Protein AF-A0AAN0ISL1-F1 (afdb_monomer)

Mean predicted aligned error: 10.25 Å

Foldseek 3Di:
DVVVVVVVVVVVVVCCVVVPPPDPQLVVQLVVLVVVLVVCVVVCVVDPPRPDDNVNSVVVSVVSSCVVDDVVCVVVVVVPDPVVVVVVVVVLVVVLVVCVVVCVLVVLVVVQVVVLVVDDPVCSVVSSVVSCVVSLVVVCVVHPPPSSVVSD

Sequence (152 aa):
IRSSIDLWKKNLEDLESRYKITDRFLLFKSTVVLIVVILMFFFSHFIPGVELNLGWIAIFGALMLLILADIQELEAILNKVEWGTLLFFAGLFVLMEGLAELGLMEFIGRITVDIIKQVDEDKQLLVAIVLVLWVSAIASSFIDNIPFTQAM

Solvent-accessible surface area (backbone atoms only — not comparable to full-atom values): 8782 Å² total; per-residue (Å²): 114,69,71,58,54,55,49,51,51,53,50,47,51,53,46,52,70,73,64,53,82,85,51,73,65,59,53,51,52,50,50,52,44,50,52,51,40,53,49,48,61,57,46,39,76,72,43,92,89,49,89,68,53,69,67,58,51,51,51,50,38,53,52,52,45,46,71,77,41,67,69,85,48,48,65,65,52,59,70,68,50,61,60,67,60,54,52,47,53,53,50,49,52,54,51,49,52,52,42,52,77,70,39,53,62,60,49,55,49,50,55,53,52,57,58,33,70,74,44,61,81,93,49,26,65,62,49,42,55,52,46,53,52,52,55,47,55,56,48,50,74,81,35,61,66,71,65,55,60,70,77,101

Secondary structure (DSSP, 8-state):
-HHHHHHHHHHHHHHHHHS--S-HHHHHHHHHHHHHHHHHHHHHHHSTT----HHHHHHHHHHHHHHHS-GGGHHHHHTTS-HHHHHHHHHHHHHHHHHHHTTHHHHHHHHHHHHHHTS-HHHHHHHHHHHHHHHH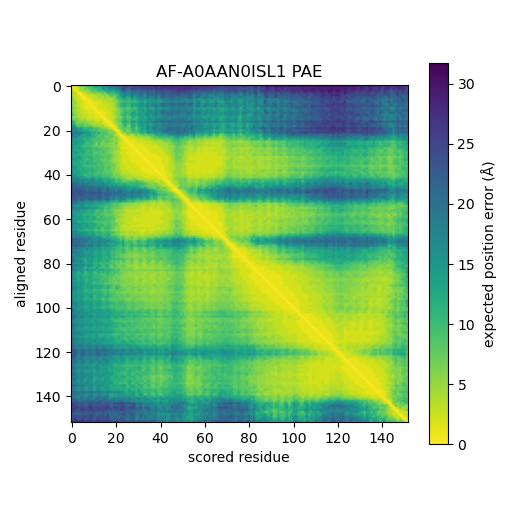HHHHHHS-HHHHHH--

Radius of gyration: 24.86 Å; Cα contacts (8 Å, |Δi|>4): 48; chains: 1; bounding box: 49×55×60 Å

Organism: Amphimedon queenslandica (NCBI:txid400682)

InterPro domains:
  IPR004680 Citrate transporter-like domain [PF03600] (18-152)
  IPR051475 Diverse Ion Transporter [PTHR43568] (6-152)

Structure (mmCIF, N/CA/C/O backbone):
data_AF-A0AAN0ISL1-F1
#
_entry.id   AF-A0AAN0ISL1-F1
#
loop_
_atom_site.group_PDB
_atom_site.id
_atom_site.type_symbol
_atom_site.label_atom_id
_atom_site.label_alt_id
_atom_site.label_comp_id
_atom_site.label_asym_id
_atom_site.label_entity_id
_atom_site.label_seq_id
_atom_site.pdbx_PDB_ins_code
_atom_site.Cartn_x
_atom_site.Cartn_y
_atom_site.Cartn_z
_atom_site.occupancy
_atom_site.B_iso_or_equiv
_atom_site.auth_seq_id
_atom_site.auth_comp_id
_atom_site.auth_asym_id
_atom_site.auth_atom_id
_atom_site.pdbx_PDB_model_num
ATOM 1 N N . ILE A 1 1 ? 8.578 37.519 -19.318 1.00 58.50 1 ILE A N 1
ATOM 2 C CA . ILE A 1 1 ? 7.941 36.799 -20.453 1.00 58.50 1 ILE A CA 1
ATOM 3 C C . ILE A 1 1 ? 8.981 36.211 -21.419 1.00 58.50 1 ILE A C 1
ATOM 5 O O . ILE A 1 1 ? 8.917 35.019 -21.670 1.00 58.50 1 ILE A O 1
ATOM 9 N N . ARG A 1 2 ? 9.978 36.968 -21.918 1.00 60.34 2 ARG A N 1
ATOM 10 C CA . ARG A 1 2 ? 11.056 36.395 -22.763 1.00 60.34 2 ARG A CA 1
ATOM 11 C C . ARG A 1 2 ? 11.964 35.395 -22.020 1.00 60.34 2 ARG A C 1
ATOM 13 O O . ARG A 1 2 ? 12.141 34.287 -22.500 1.00 60.34 2 ARG A O 1
ATOM 20 N N . SER A 1 3 ? 12.416 35.719 -20.801 1.00 71.62 3 SER A N 1
ATOM 21 C CA . SER A 1 3 ? 13.343 34.841 -20.058 1.00 71.62 3 SER A CA 1
ATOM 22 C C . SER A 1 3 ? 12.737 33.499 -19.625 1.00 71.62 3 SER A C 1
ATOM 24 O O . SER A 1 3 ? 13.461 32.523 -19.484 1.00 71.62 3 SER A O 1
ATOM 26 N N . SER A 1 4 ? 11.416 33.424 -19.435 1.00 71.19 4 SER A N 1
ATOM 27 C CA . SER A 1 4 ? 10.737 32.163 -19.125 1.00 71.19 4 SER A CA 1
ATOM 28 C C . SER A 1 4 ? 10.699 31.242 -20.341 1.00 71.19 4 SER A C 1
ATOM 30 O O . SER A 1 4 ? 10.893 30.046 -20.189 1.00 71.19 4 SER A O 1
ATOM 32 N N . ILE A 1 5 ? 10.499 31.784 -21.549 1.00 78.44 5 ILE A N 1
ATOM 33 C CA . ILE A 1 5 ? 10.463 30.997 -22.794 1.00 78.44 5 ILE A CA 1
ATOM 34 C C . ILE A 1 5 ? 11.843 30.402 -23.099 1.00 78.44 5 ILE A C 1
ATOM 36 O O . ILE A 1 5 ? 11.935 29.241 -23.492 1.00 78.44 5 ILE A O 1
ATOM 40 N N . ASP A 1 6 ? 12.911 31.165 -22.869 1.00 82.50 6 ASP A N 1
ATOM 41 C CA . ASP A 1 6 ? 14.282 30.684 -23.071 1.00 82.50 6 ASP A CA 1
ATOM 42 C C . ASP A 1 6 ? 14.670 29.614 -22.035 1.00 82.50 6 ASP A C 1
ATOM 44 O O . ASP A 1 6 ? 15.338 28.636 -22.370 1.00 82.50 6 ASP A O 1
ATOM 48 N N . LEU A 1 7 ? 14.176 29.739 -20.796 1.00 84.38 7 LEU A N 1
ATOM 49 C CA . LEU A 1 7 ? 14.333 28.716 -19.757 1.00 84.38 7 LEU A CA 1
ATOM 50 C C . LEU A 1 7 ? 13.591 27.419 -20.117 1.00 84.38 7 LEU A C 1
ATOM 52 O O . LEU A 1 7 ? 14.150 26.336 -19.972 1.00 84.38 7 LEU A O 1
ATOM 56 N N . TRP A 1 8 ? 12.361 27.522 -20.633 1.00 83.81 8 TRP A N 1
ATOM 57 C CA . TRP A 1 8 ? 11.585 26.366 -21.097 1.00 83.81 8 TRP A CA 1
ATOM 58 C C . TRP A 1 8 ? 12.291 25.612 -22.220 1.00 83.81 8 TRP A C 1
ATOM 60 O O . TRP A 1 8 ? 12.363 24.389 -22.163 1.00 83.81 8 TRP A O 1
ATOM 70 N N . LYS A 1 9 ? 12.847 26.323 -23.208 1.00 85.62 9 LYS A N 1
ATOM 71 C CA . LYS A 1 9 ? 13.597 25.705 -24.313 1.00 85.62 9 LYS A CA 1
ATOM 72 C C . LYS A 1 9 ? 14.853 24.996 -23.828 1.00 85.62 9 LYS A C 1
ATOM 74 O O . LYS A 1 9 ? 15.077 23.853 -24.200 1.00 85.62 9 LYS A O 1
ATOM 79 N N . LYS A 1 10 ? 15.619 25.642 -22.946 1.00 86.81 10 LYS A N 1
ATOM 80 C CA . LYS A 1 10 ? 16.828 25.050 -22.368 1.00 86.81 10 LYS A CA 1
ATOM 81 C C . LYS A 1 10 ? 16.512 23.806 -21.532 1.00 86.81 10 LYS A C 1
ATOM 83 O O . LYS A 1 10 ? 17.232 22.820 -21.613 1.00 86.81 10 LYS A O 1
ATOM 88 N N . ASN A 1 11 ? 15.422 23.834 -20.765 1.00 85.75 11 ASN A N 1
ATOM 89 C CA . ASN A 1 11 ? 14.962 22.671 -20.007 1.00 85.75 11 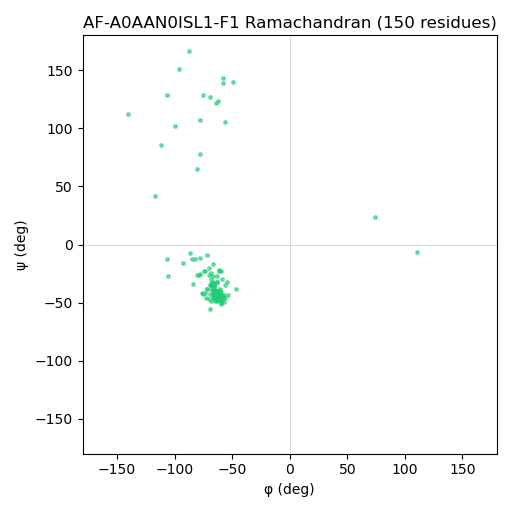ASN A CA 1
ATOM 90 C C . ASN A 1 11 ? 14.470 21.549 -20.932 1.00 85.75 11 ASN A C 1
ATOM 92 O O . ASN A 1 11 ? 14.744 20.388 -20.660 1.00 85.75 11 ASN A O 1
ATOM 96 N N . LEU A 1 12 ? 13.771 21.880 -22.022 1.00 84.25 12 LEU A N 1
ATOM 97 C CA . LEU A 1 12 ? 13.349 20.913 -23.039 1.00 84.25 12 LEU A CA 1
ATOM 98 C C . LEU A 1 12 ? 14.547 20.239 -23.710 1.00 84.25 12 LEU A C 1
ATOM 100 O O . LEU A 1 12 ? 14.565 19.019 -23.789 1.00 84.25 12 LEU A O 1
ATOM 104 N N . GLU A 1 13 ? 15.558 21.006 -24.119 1.00 85.00 13 GLU A N 1
ATOM 105 C CA . GLU A 1 13 ? 16.797 20.461 -24.689 1.00 85.00 13 GLU A CA 1
ATOM 106 C C . GLU A 1 13 ? 17.557 19.584 -23.680 1.00 85.00 13 GLU A C 1
ATOM 108 O O . GLU A 1 13 ? 18.026 18.502 -24.035 1.00 85.00 13 GLU A O 1
ATOM 113 N N . ASP A 1 14 ? 17.641 19.998 -22.408 1.00 84.25 14 ASP A N 1
ATOM 114 C CA . ASP A 1 14 ? 18.301 19.199 -21.367 1.00 84.25 14 ASP A CA 1
ATOM 115 C C . ASP A 1 14 ? 17.537 17.888 -21.107 1.00 84.25 14 ASP A C 1
ATOM 117 O O . ASP A 1 14 ? 18.147 16.821 -21.025 1.00 84.25 14 ASP A O 1
ATOM 121 N N . LEU A 1 15 ? 16.200 17.928 -21.074 1.00 79.06 15 LEU A N 1
ATOM 122 C CA . LEU A 1 15 ? 15.355 16.738 -20.942 1.00 79.06 15 LEU A CA 1
ATOM 123 C C . LEU A 1 15 ? 15.435 15.822 -22.169 1.00 79.06 15 LEU A C 1
ATOM 125 O O . LEU A 1 15 ? 15.554 14.613 -22.003 1.00 79.06 15 LEU A O 1
ATOM 129 N N . GLU A 1 16 ? 15.406 16.364 -23.385 1.00 76.69 16 GLU A N 1
ATOM 130 C CA . GLU A 1 16 ? 15.493 15.584 -24.625 1.00 76.69 16 GLU A CA 1
ATOM 131 C C . GLU A 1 16 ? 16.871 14.919 -24.778 1.00 76.69 16 GLU A C 1
ATOM 133 O O . GLU A 1 16 ? 16.973 13.794 -25.275 1.00 76.69 16 GLU A O 1
ATOM 138 N N . SER A 1 17 ? 17.929 15.566 -24.277 1.00 75.81 17 SER A N 1
ATOM 139 C CA . SER A 1 17 ? 19.275 14.986 -24.231 1.00 75.81 17 SER A CA 1
ATOM 140 C C . SER A 1 17 ? 19.411 13.863 -23.192 1.00 75.81 17 SER A C 1
ATOM 142 O O . SER A 1 17 ? 20.069 12.858 -23.465 1.00 75.81 17 SER A O 1
ATOM 144 N N . ARG A 1 18 ? 18.768 14.001 -22.021 1.00 71.81 18 ARG A N 1
ATOM 145 C CA . ARG A 1 18 ? 18.847 13.031 -20.912 1.00 71.81 18 ARG A CA 1
ATOM 146 C C . ARG A 1 18 ? 17.877 11.859 -21.054 1.00 71.81 18 ARG A C 1
ATOM 148 O O . ARG A 1 18 ? 18.215 10.752 -20.647 1.00 71.81 18 ARG A O 1
ATOM 155 N N . TYR A 1 19 ? 16.696 12.088 -21.624 1.00 67.06 19 TYR A N 1
ATOM 156 C CA . TYR A 1 19 ? 15.598 11.118 -21.736 1.00 67.06 19 TYR A CA 1
ATOM 157 C C . TYR A 1 19 ? 15.271 10.801 -23.194 1.00 67.06 19 TYR A C 1
ATOM 159 O O . TYR A 1 19 ? 14.110 10.704 -23.598 1.00 67.06 19 TYR A O 1
ATOM 167 N N . LYS A 1 20 ? 16.311 10.648 -24.013 1.00 68.69 20 LYS A N 1
ATOM 168 C CA . LYS A 1 20 ? 16.140 10.270 -25.409 1.00 68.69 20 LYS A CA 1
ATOM 169 C C . LYS A 1 20 ? 15.498 8.886 -25.476 1.00 68.69 20 LYS A C 1
ATOM 171 O O . LYS A 1 20 ? 16.040 7.927 -24.928 1.00 68.69 20 LYS A O 1
ATOM 176 N N . ILE A 1 21 ? 14.359 8.783 -26.163 1.00 66.75 21 ILE A N 1
ATOM 177 C CA . ILE A 1 21 ? 13.697 7.502 -26.422 1.00 66.75 21 ILE A CA 1
ATOM 178 C C . ILE A 1 21 ? 14.702 6.590 -27.126 1.00 66.75 21 ILE A C 1
ATOM 180 O O . ILE A 1 21 ? 15.026 6.798 -28.295 1.00 66.75 21 ILE A O 1
ATOM 184 N N . THR A 1 22 ? 15.224 5.621 -26.379 1.00 68.69 22 THR A N 1
ATOM 185 C CA . THR A 1 22 ? 16.300 4.742 -26.839 1.00 68.69 22 THR A CA 1
ATOM 186 C C . THR A 1 22 ? 15.762 3.743 -27.858 1.00 68.69 22 THR A C 1
ATOM 188 O O . THR A 1 22 ? 16.368 3.556 -28.908 1.00 68.69 22 THR A O 1
ATOM 191 N N . ASP A 1 23 ? 14.569 3.193 -27.598 1.00 74.12 23 ASP A N 1
ATOM 192 C CA . ASP A 1 23 ? 13.899 2.237 -28.476 1.00 74.12 23 ASP A CA 1
ATOM 193 C C . ASP A 1 23 ? 12.377 2.490 -28.539 1.00 74.12 23 ASP A C 1
ATOM 195 O O . ASP A 1 23 ? 11.632 2.299 -27.572 1.00 74.12 23 ASP A O 1
ATOM 199 N N . ARG A 1 24 ? 11.895 2.924 -29.713 1.00 79.00 24 ARG A N 1
ATOM 200 C CA . ARG A 1 24 ? 10.459 3.148 -29.971 1.00 79.00 24 ARG A CA 1
ATOM 201 C C . ARG A 1 24 ? 9.656 1.850 -30.046 1.00 79.00 24 ARG A C 1
ATOM 203 O O . ARG A 1 24 ? 8.456 1.869 -29.778 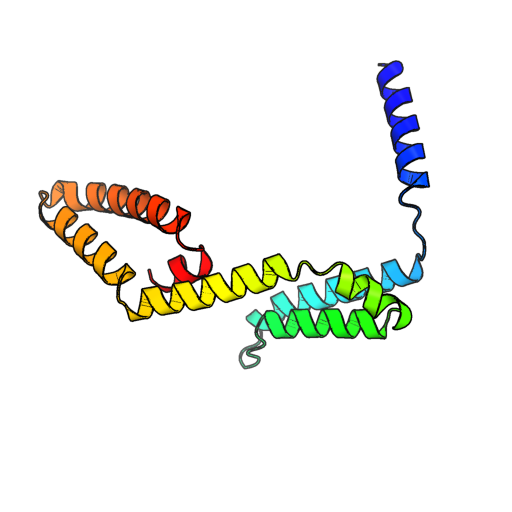1.00 79.00 24 ARG A O 1
ATOM 210 N N . PHE A 1 25 ? 10.290 0.740 -30.403 1.00 83.06 25 PHE A N 1
ATOM 211 C CA . PHE A 1 25 ? 9.648 -0.565 -30.481 1.00 83.06 25 PHE A CA 1
ATOM 212 C C . PHE A 1 25 ? 9.437 -1.157 -29.086 1.00 83.06 25 PHE A C 1
ATOM 214 O O . PHE A 1 25 ? 8.347 -1.654 -28.790 1.00 83.06 25 PHE A O 1
ATOM 221 N N . LEU A 1 26 ? 10.431 -1.023 -28.201 1.00 80.62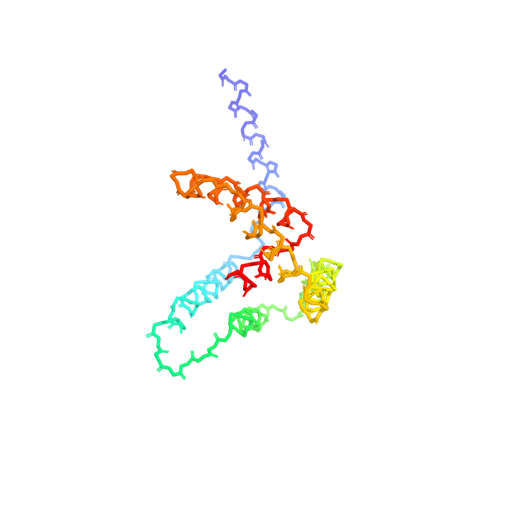 26 LEU A N 1
ATOM 222 C CA . LEU A 1 26 ? 10.304 -1.433 -26.801 1.00 80.62 26 LEU A CA 1
ATOM 223 C C . LEU A 1 26 ? 9.217 -0.634 -26.070 1.00 80.62 26 LEU A C 1
ATOM 225 O O . LEU A 1 26 ? 8.401 -1.228 -25.369 1.00 80.62 26 LEU A O 1
ATOM 229 N N . LEU A 1 27 ? 9.140 0.685 -26.295 1.00 85.50 27 LEU A N 1
ATOM 230 C CA . LEU A 1 27 ? 8.062 1.517 -25.741 1.00 85.50 27 LEU A CA 1
ATOM 231 C C . LEU A 1 27 ? 6.669 1.071 -26.194 1.00 85.50 27 LEU A C 1
ATOM 233 O O . LEU A 1 27 ? 5.730 1.067 -25.399 1.00 85.50 27 LEU A O 1
ATOM 237 N N . PHE A 1 28 ? 6.510 0.704 -27.466 1.00 90.00 28 PHE A N 1
ATOM 238 C CA . PHE A 1 28 ? 5.221 0.224 -27.958 1.00 90.00 28 PHE A CA 1
ATOM 239 C C . PHE A 1 28 ? 4.846 -1.111 -27.305 1.00 90.00 28 PHE A C 1
ATOM 241 O O . PHE A 1 28 ? 3.734 -1.256 -26.800 1.00 90.00 28 PHE A O 1
ATOM 248 N N . LYS A 1 29 ? 5.790 -2.058 -27.237 1.00 87.38 29 LYS A N 1
ATOM 249 C CA . LYS A 1 29 ? 5.605 -3.347 -26.553 1.00 87.38 29 LYS A CA 1
ATOM 250 C C . LYS A 1 29 ? 5.219 -3.166 -25.083 1.00 87.38 29 LYS A C 1
ATOM 252 O O . LYS A 1 29 ? 4.239 -3.763 -24.646 1.00 87.38 29 LYS A O 1
ATOM 257 N N . SER A 1 30 ? 5.943 -2.331 -24.337 1.00 89.06 30 SER A N 1
ATOM 258 C CA . SER A 1 30 ? 5.669 -2.094 -22.914 1.00 89.06 30 SER A CA 1
ATOM 259 C C . SER A 1 30 ? 4.311 -1.431 -22.694 1.00 89.06 30 SER A C 1
ATOM 261 O O . SER A 1 30 ? 3.574 -1.833 -21.798 1.00 89.06 30 SER A O 1
ATOM 263 N N . THR A 1 31 ? 3.934 -0.486 -23.559 1.00 91.31 31 THR A N 1
ATOM 264 C CA . THR A 1 31 ? 2.614 0.160 -23.525 1.00 91.31 31 THR A CA 1
ATOM 265 C C . THR A 1 31 ? 1.495 -0.848 -23.784 1.00 91.31 31 THR A C 1
ATOM 267 O O . THR A 1 31 ? 0.494 -0.851 -23.069 1.00 91.31 31 THR A O 1
ATOM 270 N N . VAL A 1 32 ? 1.661 -1.739 -24.767 1.00 93.38 32 VAL A N 1
ATOM 271 C CA . VAL A 1 32 ? 0.683 -2.800 -25.051 1.00 93.38 32 VAL A CA 1
ATOM 272 C C . VAL A 1 32 ? 0.548 -3.746 -23.858 1.00 93.38 32 VAL A C 1
ATOM 274 O O . VAL A 1 32 ? -0.574 -4.016 -23.435 1.00 93.38 32 VAL A O 1
ATOM 277 N N . VAL A 1 33 ? 1.662 -4.206 -23.276 1.00 92.94 33 VAL A N 1
ATOM 278 C CA . VAL A 1 33 ? 1.631 -5.077 -22.088 1.00 92.94 33 VAL A CA 1
ATOM 279 C C . VAL A 1 33 ? 0.947 -4.376 -20.914 1.00 92.94 33 VAL A C 1
ATOM 281 O O . VAL A 1 33 ? 0.094 -4.977 -20.267 1.00 92.94 33 VAL A O 1
ATOM 284 N N . LEU A 1 34 ? 1.246 -3.097 -20.674 1.00 93.44 34 LEU A N 1
ATOM 285 C CA . LEU A 1 34 ? 0.608 -2.313 -19.618 1.00 93.44 34 LEU A CA 1
ATOM 286 C C . LEU A 1 34 ? -0.914 -2.234 -19.808 1.00 93.44 34 LEU A C 1
ATOM 288 O O . LEU A 1 34 ? -1.660 -2.473 -18.861 1.00 93.44 34 LEU A O 1
ATOM 292 N N . ILE A 1 35 ? -1.382 -1.956 -21.028 1.00 94.19 35 ILE A N 1
ATOM 293 C CA . ILE A 1 35 ? -2.819 -1.929 -21.338 1.00 94.19 35 ILE A CA 1
ATOM 294 C C . ILE A 1 35 ? -3.448 -3.305 -21.092 1.00 94.19 35 ILE A C 1
ATOM 296 O O . ILE A 1 35 ? -4.512 -3.381 -20.483 1.00 94.19 35 ILE A O 1
ATOM 300 N N . VAL A 1 36 ? -2.793 -4.392 -21.510 1.00 92.44 36 VAL A N 1
ATOM 301 C CA . VAL A 1 36 ? -3.282 -5.763 -21.282 1.00 92.44 36 VAL A CA 1
ATOM 302 C C . VAL A 1 36 ? -3.398 -6.075 -19.789 1.00 92.44 36 VAL A C 1
ATOM 304 O O . VAL A 1 36 ? -4.423 -6.602 -19.366 1.00 92.44 36 VAL A O 1
ATOM 307 N N . VAL A 1 37 ? -2.392 -5.721 -18.985 1.00 92.31 37 VAL A N 1
ATOM 308 C CA . VAL A 1 37 ? -2.397 -5.921 -17.525 1.00 92.31 37 VAL A CA 1
ATOM 309 C C . VAL A 1 37 ? -3.525 -5.130 -16.864 1.00 92.31 37 VAL A C 1
ATOM 311 O O . VAL A 1 37 ? -4.256 -5.683 -16.044 1.00 92.31 37 VAL A O 1
ATOM 314 N N . ILE A 1 38 ? -3.713 -3.865 -17.252 1.00 91.19 38 ILE A N 1
ATOM 315 C CA . ILE A 1 38 ? -4.802 -3.024 -16.737 1.00 91.19 38 ILE A CA 1
ATOM 316 C C . ILE A 1 38 ? -6.158 -3.634 -17.098 1.00 91.19 38 ILE A C 1
ATOM 318 O O . ILE A 1 38 ? -7.018 -3.777 -16.234 1.00 91.19 38 ILE A O 1
ATOM 322 N N . LEU A 1 39 ? -6.355 -4.039 -18.353 1.00 90.44 39 LEU A N 1
ATOM 323 C CA . LEU A 1 39 ? -7.597 -4.686 -18.771 1.00 90.44 39 LEU A CA 1
ATOM 324 C C . LEU A 1 39 ? -7.833 -5.988 -18.000 1.00 90.44 39 LEU A C 1
ATOM 326 O O . LEU A 1 39 ? -8.941 -6.206 -17.520 1.00 90.44 39 LEU A O 1
ATOM 330 N N . MET A 1 40 ? -6.805 -6.821 -17.825 1.00 87.75 40 MET A N 1
ATOM 331 C CA . MET A 1 40 ? -6.895 -8.065 -17.056 1.00 87.75 40 MET A CA 1
ATOM 332 C C . MET A 1 40 ? -7.288 -7.807 -15.597 1.00 87.75 40 MET A C 1
ATOM 334 O O . MET A 1 40 ? -8.104 -8.550 -15.061 1.00 87.75 40 MET A O 1
ATOM 338 N N . PHE A 1 41 ? -6.773 -6.737 -14.986 1.00 86.06 41 PHE A N 1
ATOM 339 C CA . PHE A 1 41 ? -7.165 -6.306 -13.644 1.00 86.06 41 PHE A CA 1
ATOM 340 C C . PHE A 1 41 ? -8.648 -5.918 -13.555 1.00 86.06 41 PHE A C 1
ATOM 342 O O . PHE A 1 41 ? -9.319 -6.275 -12.592 1.00 86.06 41 PHE A O 1
ATOM 349 N N . PHE A 1 42 ? -9.190 -5.218 -14.555 1.00 85.06 42 PHE A N 1
ATOM 350 C CA . PHE A 1 42 ? -10.622 -4.908 -14.571 1.00 85.06 42 PHE A CA 1
ATOM 351 C C . PHE A 1 42 ? -11.463 -6.161 -14.830 1.00 85.06 42 PHE A C 1
ATOM 353 O O . PHE A 1 42 ? -12.431 -6.408 -14.116 1.00 85.06 42 PHE A O 1
ATOM 360 N N . PHE A 1 43 ? -11.095 -6.974 -15.822 1.00 83.62 43 PHE A N 1
ATOM 361 C CA . PHE A 1 43 ? -11.861 -8.160 -16.206 1.00 83.62 43 PHE A CA 1
ATOM 362 C C . PHE A 1 43 ? -11.844 -9.270 -15.154 1.00 83.62 43 PHE A C 1
ATOM 364 O O . PHE A 1 43 ? -12.840 -9.986 -15.052 1.00 83.62 43 PHE A O 1
ATOM 371 N N . SER A 1 44 ? -10.781 -9.405 -14.352 1.00 76.44 44 SER A N 1
ATOM 372 C CA . SER A 1 44 ? -10.733 -10.406 -13.276 1.00 76.44 44 SER A CA 1
ATOM 373 C C . SER A 1 44 ? -11.859 -10.217 -12.258 1.00 76.44 44 SER A C 1
ATOM 375 O O . SER A 1 44 ? -12.358 -11.196 -11.718 1.00 76.44 44 SER A O 1
ATOM 377 N N . HIS A 1 45 ? -12.328 -8.983 -12.055 1.00 70.31 45 HIS A N 1
ATOM 378 C CA . HIS A 1 45 ? -13.464 -8.700 -11.180 1.00 70.31 45 HIS A CA 1
ATOM 379 C C . HIS A 1 45 ? -14.828 -9.029 -11.818 1.00 70.31 45 HIS A C 1
ATOM 381 O O . HIS A 1 45 ? -15.795 -9.294 -11.109 1.00 70.31 45 HIS A O 1
ATOM 387 N N . PHE A 1 46 ? -14.929 -9.022 -13.153 1.00 70.44 46 PHE A N 1
ATOM 388 C CA . PHE A 1 46 ? -16.197 -9.218 -13.870 1.00 70.44 46 PHE A CA 1
ATOM 389 C C . PHE A 1 46 ? -16.487 -10.673 -14.257 1.00 70.44 46 PHE A C 1
ATOM 391 O O . PHE A 1 46 ? -17.624 -10.976 -14.619 1.00 70.44 46 PHE A O 1
ATOM 398 N N . ILE A 1 47 ? -15.494 -11.568 -14.223 1.00 69.50 47 ILE A N 1
ATOM 399 C CA . ILE A 1 47 ? -15.654 -12.965 -14.649 1.00 69.50 47 ILE A CA 1
ATOM 400 C C . ILE A 1 47 ? -15.853 -13.864 -13.415 1.00 69.50 47 ILE A C 1
ATOM 402 O O . ILE A 1 47 ? -14.875 -14.207 -12.748 1.00 69.50 47 ILE A O 1
ATOM 406 N N . PRO A 1 48 ? -17.089 -14.298 -13.103 1.00 58.41 48 PRO A N 1
ATOM 407 C CA . PRO A 1 48 ? -17.318 -15.242 -12.014 1.00 58.41 48 PRO A CA 1
ATOM 408 C C . PRO A 1 48 ? -16.638 -16.587 -12.321 1.00 58.41 48 PRO A C 1
ATOM 410 O O . PRO A 1 48 ? -16.920 -17.214 -13.341 1.00 58.41 48 PRO A O 1
ATOM 413 N N . GLY A 1 49 ? -15.732 -17.021 -11.436 1.00 64.31 49 GLY A N 1
ATOM 414 C CA . GLY A 1 49 ? -14.998 -18.292 -11.531 1.00 64.31 49 GLY A CA 1
ATOM 415 C C . GLY A 1 49 ? -13.497 -18.174 -11.824 1.00 64.31 49 GLY A C 1
ATOM 416 O O . GLY A 1 49 ? -12.798 -19.184 -11.768 1.00 64.31 49 GLY A O 1
ATOM 417 N N . VAL A 1 50 ? -12.981 -16.971 -12.099 1.00 61.41 50 VAL A N 1
ATOM 418 C CA . VAL A 1 50 ? -11.541 -16.722 -12.282 1.00 61.41 50 VAL A CA 1
ATOM 419 C C . VAL A 1 50 ? -11.026 -15.870 -11.121 1.00 61.41 50 VAL A C 1
ATOM 421 O O . VAL A 1 50 ? -10.950 -14.650 -11.210 1.00 61.41 50 VAL A O 1
ATOM 424 N N . GLU A 1 51 ? -10.649 -16.514 -10.017 1.00 63.97 51 GLU A N 1
ATOM 425 C CA . GLU A 1 51 ? -10.017 -15.845 -8.869 1.00 63.97 51 GLU A CA 1
ATOM 426 C C . GLU A 1 51 ? -8.520 -15.617 -9.130 1.00 63.97 51 GLU A C 1
ATOM 428 O O . GLU A 1 51 ? -7.639 -16.197 -8.494 1.00 63.97 51 GLU A O 1
ATOM 433 N N . LEU A 1 52 ? -8.203 -14.781 -10.118 1.00 66.25 52 LEU A N 1
ATOM 434 C CA . LEU A 1 52 ? -6.829 -14.329 -10.307 1.00 66.25 52 LEU A CA 1
ATOM 435 C C . LEU A 1 52 ? -6.521 -13.236 -9.284 1.00 66.25 52 LEU A C 1
ATOM 437 O O . LEU A 1 52 ? -6.983 -12.103 -9.407 1.00 66.25 52 LEU A O 1
ATOM 441 N N . ASN A 1 53 ? -5.705 -13.576 -8.283 1.00 79.19 53 ASN A N 1
ATOM 442 C CA . ASN A 1 53 ? -5.145 -12.586 -7.368 1.00 79.19 53 ASN A CA 1
ATOM 443 C C . ASN A 1 53 ? -4.352 -11.534 -8.171 1.00 79.19 53 ASN A C 1
ATOM 445 O O . ASN A 1 53 ? -3.606 -11.870 -9.095 1.00 79.19 53 ASN A O 1
ATOM 449 N N . LEU A 1 54 ? -4.491 -10.265 -7.788 1.00 83.00 54 LEU A N 1
ATOM 450 C CA . LEU A 1 54 ? -3.786 -9.114 -8.355 1.00 83.00 54 LEU A CA 1
ATOM 451 C C . LEU A 1 54 ? -2.278 -9.360 -8.508 1.00 83.00 54 LEU A C 1
ATOM 453 O O . LEU A 1 54 ? -1.687 -8.964 -9.514 1.00 83.00 54 LEU A O 1
ATOM 457 N N . GLY A 1 55 ? -1.664 -10.053 -7.543 1.00 86.44 55 GLY A N 1
ATOM 458 C CA . GLY A 1 55 ? -0.245 -10.405 -7.597 1.00 86.44 55 GLY A CA 1
ATOM 459 C C . GLY A 1 55 ? 0.114 -11.277 -8.805 1.00 86.44 55 GLY A C 1
ATOM 460 O O . GLY A 1 55 ? 1.117 -11.026 -9.470 1.00 86.44 55 GLY A O 1
ATOM 461 N N . TRP A 1 56 ? -0.731 -12.252 -9.155 1.00 88.12 56 TRP A N 1
ATOM 462 C CA . TRP A 1 56 ? -0.504 -13.120 -10.316 1.00 88.12 56 TRP A CA 1
ATOM 463 C C . TRP A 1 56 ? -0.608 -12.358 -11.635 1.00 88.12 56 TRP A C 1
ATOM 465 O O . TRP A 1 56 ? 0.192 -12.592 -12.539 1.00 88.12 56 TRP A O 1
ATOM 475 N N . ILE A 1 57 ? -1.542 -11.409 -11.727 1.00 90.12 57 ILE A N 1
ATOM 476 C CA . ILE A 1 57 ? -1.706 -10.543 -12.903 1.00 90.12 57 ILE A CA 1
ATOM 477 C C . ILE A 1 57 ? -0.463 -9.657 -13.091 1.00 90.12 57 I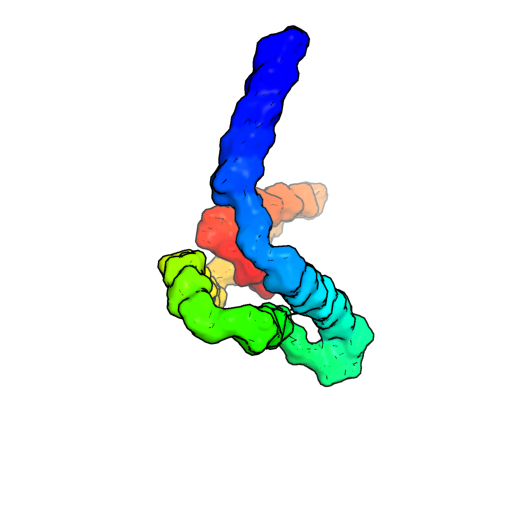LE A C 1
ATOM 479 O O . ILE A 1 57 ? 0.044 -9.523 -14.208 1.00 90.12 57 ILE A O 1
ATOM 483 N N . ALA A 1 58 ? 0.077 -9.101 -12.001 1.00 89.06 58 ALA A N 1
ATOM 484 C CA . ALA A 1 58 ? 1.300 -8.302 -12.036 1.00 89.06 58 ALA A CA 1
ATOM 485 C C . ALA A 1 58 ? 2.525 -9.128 -12.468 1.00 89.06 58 ALA A C 1
ATOM 487 O O . ALA A 1 58 ? 3.278 -8.698 -13.344 1.00 89.06 58 ALA A O 1
ATOM 488 N N . ILE A 1 59 ? 2.695 -10.336 -11.913 1.00 89.69 59 ILE A N 1
ATOM 489 C CA . ILE A 1 59 ? 3.777 -11.257 -12.298 1.00 89.69 59 ILE A CA 1
ATOM 490 C C . ILE A 1 59 ? 3.646 -11.657 -13.769 1.00 89.69 59 ILE A C 1
ATOM 492 O O . ILE A 1 59 ? 4.639 -11.645 -14.494 1.00 89.69 59 ILE A O 1
ATOM 496 N N . PHE A 1 60 ? 2.434 -11.960 -14.237 1.00 91.00 60 PHE A N 1
ATOM 497 C CA . PHE A 1 60 ? 2.181 -12.259 -15.645 1.00 91.00 60 PHE A CA 1
ATOM 498 C C . PHE A 1 60 ? 2.609 -11.100 -16.554 1.00 91.00 60 PHE A C 1
ATOM 500 O O . PHE A 1 60 ? 3.332 -11.318 -17.524 1.00 91.00 60 PHE A O 1
ATOM 507 N N . GLY A 1 61 ? 2.230 -9.866 -16.211 1.00 91.00 61 GLY A N 1
ATOM 508 C CA . GLY A 1 61 ? 2.656 -8.667 -16.933 1.00 91.00 61 GLY A CA 1
ATOM 509 C C . GLY A 1 61 ? 4.173 -8.492 -16.966 1.00 91.00 61 GLY A C 1
ATOM 510 O O . GLY A 1 61 ? 4.741 -8.235 -18.028 1.00 91.00 61 GLY A O 1
ATOM 511 N N . ALA A 1 62 ? 4.837 -8.685 -15.824 1.00 89.00 62 ALA A N 1
ATOM 512 C CA . ALA A 1 62 ? 6.291 -8.607 -15.718 1.00 89.00 62 ALA A CA 1
ATOM 513 C C . ALA A 1 62 ? 6.987 -9.673 -16.580 1.00 89.00 62 ALA A C 1
ATOM 515 O O . ALA A 1 62 ? 7.899 -9.342 -17.336 1.00 89.00 62 ALA A O 1
ATOM 516 N N . LEU A 1 63 ? 6.526 -10.927 -16.530 1.00 89.19 63 LEU A N 1
ATOM 517 C CA . LEU A 1 63 ? 7.055 -12.026 -17.346 1.00 89.19 63 LEU A CA 1
ATOM 518 C C . LEU A 1 63 ? 6.818 -11.793 -18.840 1.00 89.19 63 LEU A C 1
ATOM 520 O O . LEU A 1 63 ? 7.719 -12.002 -19.648 1.00 89.19 63 LEU A O 1
ATOM 524 N N . MET A 1 64 ? 5.626 -11.328 -19.216 1.00 89.50 64 MET A N 1
ATOM 525 C CA . MET A 1 64 ? 5.300 -11.008 -20.603 1.00 89.50 64 MET A CA 1
ATOM 526 C C . MET A 1 64 ? 6.209 -9.895 -21.133 1.00 89.50 64 MET A C 1
ATOM 528 O O . MET A 1 64 ? 6.766 -10.024 -22.223 1.00 89.50 64 MET A O 1
ATOM 532 N N . LEU A 1 65 ? 6.412 -8.828 -20.355 1.00 88.56 65 LEU A N 1
ATOM 533 C CA . LEU A 1 65 ? 7.316 -7.743 -20.727 1.00 88.56 65 LEU A CA 1
ATOM 534 C C . LEU A 1 65 ? 8.766 -8.227 -20.810 1.00 88.56 65 LEU A C 1
ATOM 536 O O . LEU A 1 65 ? 9.455 -7.849 -21.749 1.00 88.56 65 LEU A O 1
ATOM 540 N N . LEU A 1 66 ? 9.198 -9.103 -19.900 1.00 85.50 66 LEU A N 1
ATOM 541 C CA . LEU A 1 66 ? 10.536 -9.692 -19.910 1.00 85.50 66 LEU A CA 1
ATOM 542 C C . LEU A 1 66 ? 10.804 -10.530 -21.165 1.00 85.50 66 LEU A C 1
ATOM 544 O O . LEU A 1 66 ? 11.890 -10.452 -21.719 1.00 85.50 66 LEU A O 1
ATOM 548 N N . ILE A 1 67 ? 9.823 -11.314 -21.625 1.00 85.00 67 ILE A N 1
ATOM 549 C CA . ILE A 1 67 ? 9.941 -12.114 -22.858 1.00 85.00 67 ILE A CA 1
ATOM 550 C C . ILE A 1 67 ? 9.991 -11.209 -24.098 1.00 85.00 67 ILE A C 1
ATOM 552 O O . ILE A 1 67 ? 10.640 -11.534 -25.091 1.00 85.00 67 ILE A O 1
ATOM 556 N N . LEU A 1 68 ? 9.263 -10.089 -24.071 1.00 84.31 68 LEU A N 1
ATOM 557 C CA . LEU A 1 68 ? 9.216 -9.134 -25.179 1.00 84.31 68 LEU A CA 1
ATOM 558 C C . LEU A 1 68 ? 10.428 -8.188 -25.208 1.00 84.31 68 LEU A C 1
ATOM 560 O O . LEU A 1 68 ? 10.740 -7.659 -26.286 1.00 84.31 68 LEU A O 1
ATOM 564 N N . ALA A 1 69 ? 11.049 -7.956 -24.051 1.00 77.44 69 ALA A N 1
ATOM 565 C CA . ALA A 1 69 ? 12.298 -7.231 -23.853 1.00 77.44 69 ALA A CA 1
ATOM 566 C C . ALA A 1 69 ? 13.507 -8.172 -23.998 1.00 77.44 69 ALA A C 1
ATOM 568 O O . ALA A 1 69 ? 13.363 -9.391 -24.033 1.00 77.44 69 ALA A O 1
ATOM 569 N N . ASP A 1 70 ? 14.709 -7.613 -24.121 1.00 75.62 70 ASP A N 1
ATOM 570 C CA . ASP A 1 70 ? 15.921 -8.431 -24.144 1.00 75.62 70 ASP A CA 1
ATOM 571 C C . ASP A 1 70 ? 16.240 -8.927 -22.723 1.00 75.62 70 ASP A C 1
ATOM 573 O O . ASP A 1 70 ? 16.310 -8.142 -21.775 1.00 75.62 70 ASP A O 1
ATOM 577 N N . ILE A 1 71 ? 16.455 -10.237 -22.568 1.00 68.81 71 ILE A N 1
ATOM 578 C CA . ILE A 1 71 ? 16.775 -10.879 -21.282 1.00 68.81 71 ILE A CA 1
ATOM 579 C C . ILE A 1 71 ? 18.066 -10.319 -20.670 1.00 68.81 71 ILE A C 1
ATOM 581 O O . ILE A 1 71 ? 18.246 -10.379 -19.454 1.00 68.81 71 ILE A O 1
ATOM 585 N N . GLN A 1 72 ? 18.942 -9.739 -21.494 1.00 70.44 72 GLN A N 1
ATOM 586 C CA . GLN A 1 72 ? 20.179 -9.089 -21.058 1.00 70.44 72 GLN A CA 1
ATOM 587 C C . GLN A 1 72 ? 19.922 -7.895 -20.122 1.00 70.44 72 GLN A C 1
ATOM 589 O O . GLN A 1 72 ? 20.781 -7.556 -19.312 1.00 70.44 72 GLN A O 1
ATOM 594 N N . GLU A 1 73 ? 18.729 -7.292 -20.166 1.00 71.12 73 GLU A N 1
ATOM 595 C CA . GLU A 1 73 ? 18.341 -6.196 -19.272 1.00 71.12 73 GLU A CA 1
ATOM 596 C C . GLU A 1 73 ? 17.750 -6.675 -17.935 1.00 71.12 73 GLU A C 1
ATOM 598 O O . GLU A 1 73 ? 17.541 -5.856 -17.038 1.00 71.12 73 GLU A O 1
ATOM 603 N N . LEU A 1 74 ? 17.510 -7.983 -17.752 1.00 76.19 74 LEU A N 1
ATOM 604 C CA . LEU A 1 74 ? 16.885 -8.529 -16.539 1.00 76.19 74 LEU A CA 1
ATOM 605 C C . LEU A 1 74 ? 17.658 -8.144 -15.274 1.00 76.19 74 LEU A C 1
ATOM 607 O O . LEU A 1 74 ? 17.055 -7.709 -14.297 1.00 76.19 74 LEU A O 1
ATOM 611 N N . GLU A 1 75 ? 18.985 -8.271 -15.291 1.00 77.25 75 GLU A N 1
ATOM 612 C CA . GLU A 1 75 ? 19.827 -7.929 -14.141 1.00 77.25 75 GLU A CA 1
ATOM 613 C C . GLU A 1 75 ? 19.738 -6.432 -13.810 1.00 77.25 75 GLU A C 1
ATOM 615 O O . GLU A 1 75 ? 19.596 -6.046 -12.650 1.00 77.25 75 GLU A O 1
ATOM 620 N N . ALA A 1 76 ? 19.723 -5.572 -14.831 1.00 78.69 76 ALA A N 1
ATOM 621 C CA . ALA A 1 76 ? 19.542 -4.135 -14.652 1.00 78.69 76 ALA A CA 1
ATOM 622 C C . ALA A 1 76 ? 18.147 -3.785 -14.101 1.00 78.69 76 ALA A C 1
ATOM 624 O O . ALA A 1 76 ? 18.020 -2.845 -13.316 1.00 7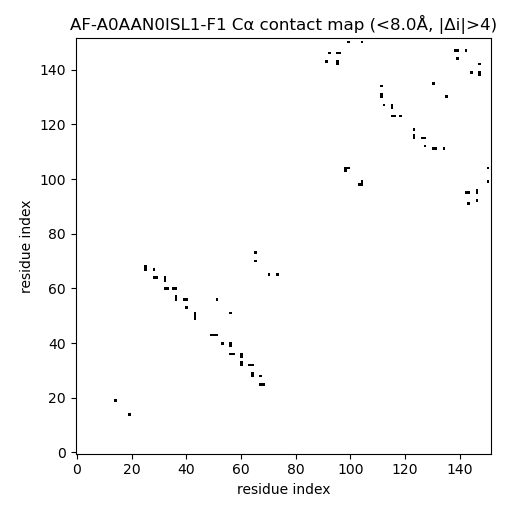8.69 76 ALA A O 1
ATOM 625 N N . ILE A 1 77 ? 17.105 -4.531 -14.482 1.00 80.81 77 ILE A N 1
ATOM 626 C CA . ILE A 1 77 ? 15.734 -4.349 -13.984 1.00 80.81 77 ILE A CA 1
ATOM 627 C C . ILE A 1 77 ? 15.612 -4.830 -12.533 1.00 80.81 77 ILE A C 1
ATOM 629 O O . ILE A 1 77 ? 15.080 -4.102 -11.698 1.00 80.81 77 ILE A O 1
ATOM 633 N N . LEU A 1 78 ? 16.141 -6.011 -12.204 1.00 83.06 78 LEU A N 1
ATOM 634 C CA . LEU A 1 78 ? 16.122 -6.553 -10.841 1.00 83.06 78 LEU A CA 1
ATOM 635 C C . LEU A 1 78 ? 16.921 -5.686 -9.860 1.00 83.06 78 LEU A C 1
ATOM 637 O O . LEU A 1 78 ? 16.529 -5.557 -8.702 1.00 83.06 78 LEU A O 1
ATOM 641 N N . ASN A 1 79 ? 17.994 -5.039 -10.321 1.00 84.81 79 ASN A N 1
ATOM 642 C CA . ASN A 1 79 ? 18.749 -4.074 -9.517 1.00 84.81 79 ASN A CA 1
ATOM 643 C C . ASN A 1 79 ? 17.988 -2.763 -9.256 1.00 84.81 79 ASN A C 1
ATOM 645 O O . ASN A 1 79 ? 18.313 -2.051 -8.309 1.00 84.81 79 ASN A O 1
ATOM 649 N N . LYS A 1 80 ? 16.974 -2.434 -10.067 1.00 85.31 80 LYS A N 1
ATOM 650 C CA . LYS A 1 80 ? 16.076 -1.291 -9.821 1.00 85.31 80 LYS A CA 1
ATOM 651 C C . LYS A 1 80 ? 14.954 -1.619 -8.839 1.00 85.31 80 LYS A C 1
ATOM 653 O O . LYS A 1 80 ? 14.261 -0.705 -8.402 1.00 85.31 80 LYS A O 1
ATOM 658 N N . VAL A 1 81 ? 14.745 -2.896 -8.516 1.00 89.19 81 VAL A N 1
ATOM 659 C CA . VAL A 1 81 ? 13.764 -3.294 -7.506 1.00 89.19 81 VAL A CA 1
ATOM 660 C C . VAL A 1 81 ? 14.264 -2.846 -6.138 1.00 89.19 81 VAL A C 1
ATOM 662 O O . VAL A 1 81 ? 15.373 -3.171 -5.718 1.00 89.19 81 VAL A O 1
ATOM 665 N N . GLU A 1 82 ? 13.421 -2.122 -5.411 1.00 89.56 82 GLU A N 1
ATOM 666 C CA . GLU A 1 82 ? 13.703 -1.727 -4.036 1.00 89.56 82 GLU A CA 1
ATOM 667 C C . GLU A 1 82 ? 13.457 -2.899 -3.076 1.00 89.56 82 GLU A C 1
ATOM 669 O O . GLU A 1 82 ? 12.438 -2.979 -2.387 1.00 89.56 82 GLU A O 1
ATOM 674 N N . TRP A 1 83 ? 14.403 -3.837 -3.021 1.00 91.75 83 TRP A N 1
ATOM 675 C CA . TRP A 1 83 ? 14.310 -5.030 -2.170 1.00 91.75 83 TRP A CA 1
ATOM 676 C C . TRP A 1 83 ? 14.091 -4.704 -0.688 1.00 91.75 83 TRP A C 1
ATOM 678 O O . TRP A 1 83 ? 13.355 -5.415 -0.006 1.00 91.75 83 TRP A O 1
ATOM 688 N N . GLY A 1 84 ? 14.681 -3.608 -0.200 1.00 91.12 84 GLY A N 1
ATOM 689 C CA . GLY A 1 84 ? 14.465 -3.126 1.166 1.00 91.12 84 GLY A CA 1
ATOM 690 C C . GLY A 1 84 ? 13.002 -2.771 1.438 1.00 91.12 84 GLY A C 1
ATOM 691 O O . GLY A 1 84 ? 12.462 -3.176 2.462 1.00 91.12 84 GLY A O 1
ATOM 692 N N . THR A 1 85 ? 12.343 -2.095 0.495 1.00 88.12 85 THR A N 1
ATOM 693 C CA . THR A 1 85 ? 10.925 -1.720 0.584 1.00 88.12 85 THR A CA 1
ATOM 694 C C . THR A 1 85 ? 10.017 -2.956 0.571 1.00 88.12 85 THR A C 1
ATOM 696 O O . THR A 1 85 ? 9.092 -3.053 1.376 1.00 88.12 85 THR A O 1
ATOM 699 N N . LEU A 1 86 ? 10.306 -3.950 -0.278 1.00 89.69 86 LEU A N 1
ATOM 700 C CA . LEU A 1 86 ? 9.546 -5.209 -0.313 1.00 89.69 86 LEU A CA 1
ATOM 701 C C . LEU A 1 86 ? 9.683 -6.015 0.986 1.00 89.69 86 LEU A C 1
ATOM 703 O O . LEU A 1 86 ? 8.685 -6.503 1.516 1.00 89.69 86 LEU A O 1
ATOM 707 N N . LEU A 1 87 ? 10.904 -6.141 1.513 1.00 91.12 87 LEU A N 1
ATOM 708 C CA . LEU A 1 87 ? 11.153 -6.826 2.785 1.00 91.12 87 LEU A CA 1
ATOM 709 C C . LEU A 1 87 ? 10.522 -6.083 3.965 1.00 91.12 87 LEU A C 1
ATOM 711 O O . LEU A 1 87 ? 10.007 -6.721 4.880 1.00 91.12 87 LEU A O 1
ATOM 715 N N . PHE A 1 88 ? 10.524 -4.751 3.928 1.00 86.00 88 PHE A N 1
ATOM 716 C CA . PHE A 1 88 ? 9.826 -3.922 4.902 1.00 86.00 88 PHE A CA 1
ATOM 717 C C . PHE A 1 88 ? 8.320 -4.211 4.910 1.00 86.00 88 PHE A C 1
ATOM 719 O O . PHE A 1 88 ? 7.787 -4.529 5.970 1.00 86.00 88 PHE A O 1
ATOM 726 N N . PHE A 1 89 ? 7.650 -4.207 3.751 1.00 84.88 89 PHE A N 1
ATOM 727 C CA . PHE A 1 89 ? 6.222 -4.545 3.673 1.00 84.88 89 PHE A CA 1
ATOM 728 C C . PHE A 1 89 ? 5.929 -5.988 4.094 1.00 84.88 89 PHE A C 1
ATOM 730 O O . PHE A 1 89 ? 4.963 -6.230 4.811 1.00 84.88 89 PHE A O 1
ATOM 737 N N . ALA A 1 90 ? 6.779 -6.947 3.718 1.00 88.06 90 ALA A N 1
ATOM 738 C CA . ALA A 1 90 ? 6.636 -8.327 4.177 1.00 88.06 90 ALA A CA 1
ATOM 739 C C . ALA A 1 90 ? 6.733 -8.426 5.711 1.00 88.06 90 ALA A C 1
ATOM 741 O O . ALA A 1 90 ? 5.914 -9.092 6.343 1.00 88.06 90 ALA A O 1
ATOM 742 N N . GLY A 1 91 ? 7.697 -7.726 6.317 1.00 89.50 91 GLY A N 1
ATOM 743 C CA . GLY A 1 91 ? 7.839 -7.636 7.769 1.00 89.50 91 GLY A CA 1
ATOM 744 C C . GLY A 1 91 ? 6.649 -6.952 8.442 1.00 89.50 91 GLY A C 1
ATOM 745 O O . GLY A 1 91 ? 6.171 -7.447 9.461 1.00 89.50 91 GLY A O 1
ATOM 746 N N . LEU A 1 92 ? 6.131 -5.866 7.857 1.00 84.62 92 LEU A N 1
ATOM 747 C CA . LEU A 1 92 ? 4.912 -5.207 8.326 1.00 84.62 92 LEU A CA 1
ATOM 748 C C . LEU A 1 92 ? 3.718 -6.158 8.293 1.00 84.62 92 LEU A C 1
ATOM 750 O O . LEU A 1 92 ? 3.015 -6.251 9.288 1.00 84.62 92 LEU A O 1
ATOM 754 N N . PHE A 1 93 ? 3.508 -6.916 7.217 1.00 84.38 93 PHE A N 1
ATOM 755 C CA . PHE A 1 93 ? 2.390 -7.861 7.145 1.00 84.38 93 PHE A CA 1
ATOM 756 C C . PHE A 1 93 ? 2.501 -8.986 8.176 1.00 84.38 93 PHE A C 1
ATOM 758 O O . PHE A 1 93 ? 1.508 -9.299 8.827 1.00 84.38 93 PHE A O 1
ATOM 765 N N . VAL A 1 94 ? 3.698 -9.540 8.395 1.00 89.31 94 VAL A N 1
ATOM 766 C CA . VAL A 1 94 ? 3.920 -10.541 9.456 1.00 89.31 94 VAL A CA 1
ATOM 767 C C . VAL A 1 94 ? 3.657 -9.948 10.842 1.00 89.31 94 VAL A C 1
ATOM 769 O O . VAL A 1 94 ? 3.007 -10.583 11.671 1.00 89.31 94 VAL A O 1
ATOM 772 N N . LEU A 1 95 ? 4.141 -8.730 11.104 1.00 86.56 95 LEU A N 1
ATOM 773 C CA . LEU A 1 95 ? 3.887 -8.027 12.361 1.00 86.56 95 LEU A CA 1
ATOM 774 C C . LEU A 1 95 ? 2.390 -7.778 12.556 1.00 86.56 95 LEU A C 1
ATOM 776 O O . LEU A 1 95 ? 1.876 -7.994 13.649 1.00 86.56 95 LEU A O 1
ATOM 780 N N . MET A 1 96 ? 1.696 -7.358 11.502 1.00 82.19 96 MET A N 1
ATOM 781 C CA . MET A 1 96 ? 0.274 -7.049 11.548 1.00 82.19 96 MET A CA 1
ATOM 782 C C . MET A 1 96 ? -0.585 -8.277 11.817 1.00 82.19 96 MET A C 1
ATOM 784 O O . MET A 1 96 ? -1.461 -8.210 12.676 1.00 82.19 96 MET A O 1
ATOM 788 N N . GLU A 1 97 ? -0.282 -9.401 11.172 1.00 85.19 97 GLU A N 1
ATOM 789 C CA . GLU A 1 97 ? -0.933 -10.679 11.470 1.00 85.19 97 GLU A CA 1
ATOM 790 C C . GLU A 1 97 ? -0.660 -11.115 12.918 1.00 85.19 97 GLU A C 1
ATOM 792 O O . GLU A 1 97 ? -1.562 -11.544 13.631 1.00 85.19 97 GLU A O 1
ATOM 797 N N . GLY A 1 98 ? 0.571 -10.922 13.407 1.00 88.81 98 GLY A N 1
ATOM 798 C CA . GLY A 1 98 ? 0.909 -11.184 14.806 1.00 88.81 98 GLY A CA 1
ATOM 799 C C . GLY A 1 98 ? 0.115 -10.319 15.794 1.00 88.81 98 GLY A C 1
ATOM 800 O O . GLY A 1 98 ? -0.316 -10.814 16.833 1.00 88.81 98 GLY A O 1
ATOM 801 N N . LEU A 1 99 ? -0.111 -9.038 15.484 1.00 85.75 99 LEU A N 1
ATOM 802 C CA . LEU A 1 99 ? -0.946 -8.148 16.300 1.00 85.75 99 LEU A CA 1
ATOM 803 C C . LEU A 1 99 ? -2.430 -8.535 16.262 1.00 85.75 99 LEU A C 1
ATOM 805 O O . LEU A 1 99 ? -3.113 -8.383 17.280 1.00 85.75 99 LEU A O 1
ATOM 809 N N . ALA A 1 100 ? -2.910 -9.023 15.116 1.00 82.50 100 ALA A N 1
ATOM 810 C CA . ALA A 1 100 ? -4.264 -9.542 14.965 1.00 82.50 100 ALA A CA 1
ATOM 811 C C . ALA A 1 100 ? -4.468 -10.798 15.827 1.00 82.50 100 ALA A C 1
ATOM 813 O O . ALA A 1 100 ? -5.386 -10.830 16.640 1.00 82.50 100 ALA A O 1
ATOM 814 N N . GLU A 1 101 ? -3.552 -11.769 15.766 1.00 88.19 101 GLU A N 1
ATOM 815 C CA . GLU A 1 101 ? -3.622 -12.994 16.580 1.00 88.19 101 GLU A CA 1
ATOM 816 C C . GLU A 1 101 ? -3.523 -12.705 18.092 1.00 88.19 101 GLU A C 1
ATOM 818 O O . GLU A 1 101 ? -4.144 -13.373 18.918 1.00 88.19 101 GLU A O 1
ATOM 823 N N . LEU A 1 102 ? -2.777 -11.664 18.479 1.00 91.56 102 LEU A N 1
ATOM 824 C CA . LEU A 1 102 ? -2.711 -11.187 19.867 1.00 91.56 102 LEU A CA 1
ATOM 825 C C . LEU A 1 102 ? -3.991 -10.468 20.332 1.00 91.56 102 LEU A C 1
ATOM 827 O O . LEU A 1 102 ? -4.120 -10.155 21.519 1.00 91.56 102 LEU A O 1
ATOM 831 N N . GLY A 1 103 ? -4.930 -10.190 19.429 1.00 88.12 103 GLY A N 1
ATOM 832 C CA . GLY A 1 103 ? -6.208 -9.561 19.740 1.00 88.12 103 GLY A CA 1
ATOM 833 C C . GLY A 1 103 ? -6.115 -8.063 20.053 1.00 88.12 103 GLY A C 1
ATOM 834 O O . GLY A 1 103 ? -6.953 -7.528 20.793 1.00 88.12 103 GLY A O 1
ATOM 835 N N . LEU A 1 104 ? -5.065 -7.381 19.573 1.00 86.69 104 LEU A N 1
ATOM 836 C CA . LEU A 1 104 ? -4.833 -5.963 19.875 1.00 86.69 104 LEU A CA 1
ATOM 837 C C . LEU A 1 104 ? -5.953 -5.080 19.307 1.00 86.69 104 LEU A C 1
ATOM 839 O O . LEU A 1 104 ? -6.410 -4.152 19.978 1.00 86.69 104 LEU A O 1
ATOM 843 N N . MET A 1 105 ? -6.414 -5.383 18.094 1.00 82.75 105 MET A N 1
ATOM 844 C CA . MET A 1 105 ? -7.475 -4.627 17.427 1.00 82.75 105 MET A CA 1
ATOM 845 C C . MET A 1 105 ? -8.802 -4.758 18.176 1.00 82.75 105 MET A C 1
ATOM 847 O O . MET A 1 105 ? -9.453 -3.756 18.478 1.00 82.75 105 MET A O 1
ATOM 851 N N . GLU A 1 106 ? -9.161 -5.970 18.591 1.00 86.19 106 GLU A N 1
ATOM 852 C CA . GLU A 1 106 ? -10.357 -6.228 19.384 1.00 86.19 106 GLU A CA 1
ATOM 853 C C . GLU A 1 106 ? -10.261 -5.587 20.768 1.00 86.19 106 GLU A C 1
ATOM 855 O O . GLU A 1 106 ? -11.269 -5.140 21.316 1.00 86.19 106 GLU A O 1
ATOM 860 N N . PHE A 1 107 ? -9.065 -5.532 21.357 1.00 89.88 107 PHE A N 1
ATOM 861 C CA . PHE A 1 107 ? -8.840 -4.831 22.618 1.00 89.88 107 PHE A CA 1
ATOM 862 C C . PHE A 1 107 ? -9.109 -3.324 22.489 1.00 89.88 107 PHE A C 1
ATOM 864 O O . PHE A 1 107 ? -9.874 -2.775 23.286 1.00 89.88 107 PHE A O 1
ATOM 871 N N . ILE A 1 108 ? -8.561 -2.671 21.460 1.00 89.12 108 ILE A N 1
ATOM 872 C CA . ILE A 1 108 ? -8.796 -1.243 21.186 1.00 89.12 108 ILE A CA 1
ATOM 873 C C . ILE A 1 108 ? -10.279 -0.985 20.875 1.00 89.12 108 ILE A C 1
ATOM 875 O O . ILE A 1 108 ? -10.869 -0.028 21.391 1.00 89.12 108 ILE A O 1
ATOM 879 N N . GLY A 1 109 ? -10.905 -1.858 20.082 1.00 89.12 109 GLY A N 1
ATOM 880 C CA . GLY A 1 109 ? -12.330 -1.789 19.761 1.00 89.12 109 GLY A CA 1
ATOM 881 C C . GLY A 1 109 ? -13.214 -1.897 21.005 1.00 89.12 109 GLY A C 1
ATOM 882 O O . GLY A 1 109 ? -14.099 -1.064 21.201 1.00 89.12 109 GLY A O 1
ATOM 883 N N . ARG A 1 110 ? -12.933 -2.858 21.897 1.00 91.44 110 ARG A N 1
ATOM 884 C CA . ARG A 1 110 ? -13.660 -3.022 23.170 1.00 91.44 110 ARG A CA 1
ATOM 885 C C . ARG A 1 110 ? -13.560 -1.784 24.053 1.00 91.44 110 ARG A C 1
ATOM 887 O O . ARG A 1 110 ? -14.594 -1.283 24.481 1.00 91.44 110 ARG A O 1
ATOM 894 N N . ILE A 1 111 ? -12.356 -1.237 24.243 1.00 92.75 111 ILE A N 1
ATOM 895 C CA . ILE A 1 111 ? -12.167 0.005 25.011 1.00 92.75 111 ILE A CA 1
ATOM 896 C C . ILE A 1 111 ? -12.987 1.147 24.405 1.00 92.75 111 ILE A C 1
ATOM 898 O O . ILE A 1 111 ? -13.658 1.883 25.126 1.00 92.75 111 ILE A O 1
ATOM 902 N N . THR A 1 112 ? -12.965 1.279 23.079 1.00 91.94 112 THR A N 1
ATOM 903 C CA . THR A 1 112 ? -13.703 2.334 22.377 1.00 91.94 112 THR A CA 1
ATOM 904 C C . THR A 1 112 ? -15.211 2.197 22.602 1.00 91.94 112 THR A C 1
ATOM 906 O O . THR A 1 112 ? -15.874 3.173 22.950 1.00 91.94 112 THR A O 1
ATOM 909 N N . VA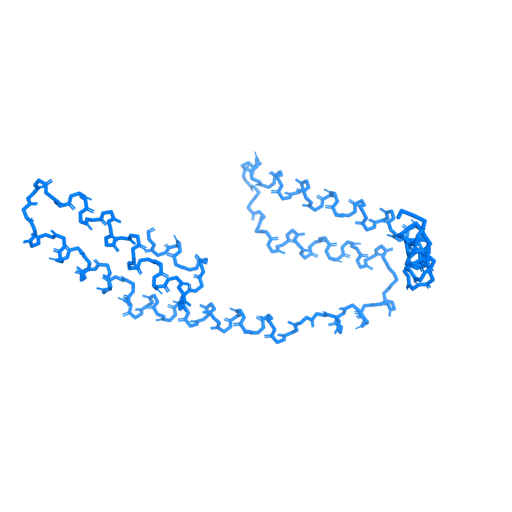L A 1 113 ? -15.751 0.981 22.484 1.00 92.44 113 VAL A N 1
ATOM 910 C CA . VAL A 1 113 ? -17.172 0.687 22.735 1.00 92.44 113 VAL A CA 1
ATOM 911 C C . VAL A 1 113 ? -17.556 0.937 24.194 1.00 92.44 113 VAL A C 1
ATOM 913 O O . VAL A 1 113 ? -18.619 1.506 24.454 1.00 92.44 113 VAL A O 1
ATOM 916 N N . ASP A 1 114 ? -16.708 0.553 25.144 1.00 94.06 114 ASP A N 1
ATOM 917 C CA . ASP A 1 114 ? -16.974 0.741 26.570 1.00 94.06 114 ASP A CA 1
ATOM 918 C C . ASP A 1 114 ? -17.004 2.225 26.956 1.00 94.06 114 ASP A C 1
ATOM 920 O O . ASP A 1 114 ? -17.799 2.618 27.810 1.00 94.06 114 ASP A O 1
ATOM 924 N N . ILE A 1 115 ? -16.196 3.070 26.305 1.00 93.00 115 ILE A N 1
ATOM 925 C CA . ILE A 1 115 ? -16.251 4.531 26.479 1.00 93.00 115 ILE A CA 1
ATOM 926 C C . ILE A 1 115 ? -17.548 5.095 25.888 1.00 93.00 115 ILE A C 1
ATOM 928 O O . ILE A 1 115 ? -18.194 5.929 26.520 1.00 93.00 115 ILE A O 1
ATOM 932 N N . ILE A 1 116 ? -17.970 4.625 24.709 1.00 93.06 116 ILE A N 1
ATOM 933 C CA . ILE A 1 116 ? -19.216 5.082 24.069 1.00 93.06 116 ILE A CA 1
ATOM 934 C C . ILE A 1 116 ? -20.423 4.780 24.965 1.00 93.06 116 ILE A C 1
ATOM 936 O O . ILE A 1 116 ? -21.260 5.654 25.183 1.00 93.06 116 ILE A O 1
ATOM 940 N N . LYS A 1 117 ? -20.494 3.571 25.532 1.00 92.25 117 LYS A N 1
ATOM 941 C CA . LYS A 1 117 ? -21.613 3.130 26.384 1.00 92.25 117 LYS A CA 1
ATOM 942 C C . LYS A 1 117 ? -21.730 3.874 27.717 1.00 92.25 117 LYS A C 1
ATOM 944 O O . LYS A 1 117 ? -22.778 3.794 28.349 1.00 92.25 117 LYS A O 1
ATOM 949 N N . GLN A 1 118 ? -20.684 4.573 28.158 1.00 92.81 118 GLN A N 1
ATOM 950 C CA . GLN A 1 118 ? -20.718 5.379 29.386 1.00 92.81 118 GLN A CA 1
ATOM 951 C C . GLN A 1 118 ? -21.435 6.723 29.206 1.00 92.81 118 GLN A C 1
ATOM 953 O O . GLN A 1 118 ? -21.701 7.406 30.193 1.00 92.81 118 GLN A O 1
ATOM 958 N N . VAL A 1 119 ? -21.732 7.116 27.966 1.00 92.69 119 VAL A N 1
ATOM 959 C CA . VAL A 1 119 ? -22.408 8.376 27.646 1.00 92.69 119 VAL A CA 1
ATOM 960 C C . VAL A 1 119 ? -23.912 8.144 27.472 1.00 92.69 119 VAL A C 1
ATOM 962 O O . VAL A 1 119 ? -24.339 7.069 27.047 1.00 92.69 119 VAL A O 1
ATOM 965 N N . ASP A 1 120 ? -24.707 9.171 27.777 1.00 92.56 120 ASP A N 1
ATOM 966 C CA . ASP A 1 120 ? -26.152 9.219 27.533 1.00 92.56 120 ASP A CA 1
ATOM 967 C C . ASP A 1 120 ? -26.517 8.808 26.088 1.00 92.56 120 ASP A C 1
ATOM 969 O O . ASP A 1 120 ? -25.845 9.207 25.129 1.00 92.56 120 ASP A O 1
ATOM 973 N N . GLU A 1 121 ? -27.605 8.042 25.925 1.00 89.50 121 GLU A N 1
ATOM 974 C CA . GLU A 1 121 ? -28.046 7.470 24.636 1.00 89.50 121 GLU A CA 1
ATOM 975 C C . GLU A 1 121 ? -28.229 8.514 23.521 1.00 89.50 121 GLU A C 1
ATOM 977 O O . GLU A 1 121 ? -27.944 8.232 22.357 1.00 89.50 121 GLU A O 1
ATOM 982 N N . ASP A 1 122 ? -28.634 9.740 23.859 1.00 91.19 122 ASP A N 1
ATOM 983 C CA . ASP A 1 122 ? -28.834 10.839 22.907 1.00 91.19 122 ASP A CA 1
ATOM 984 C C . ASP A 1 122 ? -27.521 11.348 22.282 1.00 91.19 122 ASP A C 1
ATOM 986 O O . ASP A 1 122 ? -27.526 11.888 21.173 1.00 91.19 122 ASP A O 1
ATOM 990 N N . LYS A 1 123 ? -26.385 11.148 22.961 1.00 92.31 123 LYS A N 1
ATOM 991 C CA . LYS A 1 123 ? -25.049 11.582 22.510 1.00 92.31 123 LYS A CA 1
ATOM 992 C C . LYS A 1 123 ? -24.175 10.429 22.026 1.00 92.31 123 LYS A C 1
ATOM 994 O O . LYS A 1 123 ? -23.150 10.689 21.390 1.00 92.31 123 LYS A O 1
ATOM 999 N N . GLN A 1 124 ? -24.568 9.179 22.283 1.00 92.19 124 GLN A N 1
ATOM 1000 C CA . GLN A 1 124 ? -23.784 7.989 21.934 1.00 92.19 124 GLN A CA 1
ATOM 1001 C C . GLN A 1 124 ? -23.385 7.951 20.458 1.00 92.19 124 GLN A C 1
ATOM 1003 O O . GLN A 1 124 ? -22.226 7.681 20.160 1.00 92.19 124 GLN A O 1
ATOM 1008 N N . LEU A 1 125 ? -24.297 8.278 19.534 1.00 92.56 125 LEU A N 1
ATOM 1009 C CA . LEU A 1 125 ? -23.995 8.265 18.098 1.00 92.56 125 LEU A CA 1
ATOM 1010 C C . LEU A 1 125 ? -22.896 9.273 17.727 1.00 92.56 125 LEU A C 1
ATOM 1012 O O . LEU A 1 125 ? -21.965 8.939 16.996 1.00 92.56 125 LEU A O 1
ATOM 1016 N N . LEU A 1 126 ? -22.987 10.502 18.242 1.00 94.12 126 LEU A N 1
ATOM 1017 C CA . LEU A 1 126 ? -22.002 11.547 17.963 1.00 94.12 126 LEU A CA 1
ATOM 1018 C C . LEU A 1 126 ? -20.637 11.175 18.548 1.00 94.12 126 LEU A C 1
ATOM 1020 O O . LEU A 1 126 ? -19.620 11.294 17.866 1.00 94.12 126 LEU A O 1
ATOM 1024 N N . VAL A 1 127 ? -20.618 10.681 19.787 1.00 93.44 127 VAL A N 1
ATOM 1025 C CA . VAL A 1 127 ? -19.390 10.227 20.453 1.00 93.44 127 VAL A CA 1
ATOM 1026 C C . VAL A 1 127 ? -18.777 9.034 19.721 1.00 93.44 127 VAL A C 1
ATOM 1028 O O . VAL A 1 127 ? -17.566 9.018 19.520 1.00 93.44 127 VAL A O 1
ATOM 1031 N N . ALA A 1 128 ? -19.592 8.086 19.254 1.00 93.56 128 ALA A N 1
ATOM 1032 C CA . ALA A 1 128 ? -19.131 6.949 18.466 1.00 93.56 128 ALA A CA 1
ATOM 1033 C C . ALA A 1 128 ? -18.450 7.394 17.170 1.00 93.56 128 ALA A C 1
ATOM 1035 O O . ALA A 1 128 ? -17.339 6.954 16.894 1.00 93.56 128 ALA A O 1
ATOM 1036 N N . ILE A 1 129 ? -19.060 8.308 16.408 1.00 93.69 129 ILE A N 1
ATOM 1037 C CA . ILE A 1 129 ? -18.467 8.820 15.163 1.00 93.69 129 ILE A CA 1
ATOM 1038 C C . ILE A 1 129 ? -17.121 9.498 15.443 1.00 93.69 129 ILE A C 1
ATOM 1040 O O . ILE A 1 129 ? -16.139 9.226 14.751 1.00 93.69 129 ILE A O 1
ATOM 1044 N N . VAL A 1 130 ? -17.057 10.357 16.466 1.00 94.44 130 VAL A N 1
ATOM 1045 C CA . VAL A 1 130 ? -15.825 11.076 16.830 1.00 94.44 130 VAL A CA 1
ATOM 1046 C C . VAL A 1 130 ? -14.735 10.102 17.277 1.00 94.44 130 VAL A C 1
ATOM 1048 O O . VAL A 1 130 ? -13.604 10.196 16.801 1.00 94.44 130 VAL A O 1
ATOM 1051 N N . LEU A 1 131 ? -15.059 9.158 18.163 1.00 93.38 131 LEU A N 1
ATOM 1052 C CA . LEU A 1 131 ? -14.089 8.194 18.675 1.00 93.38 131 LEU A CA 1
ATOM 1053 C C . LEU A 1 131 ? -13.610 7.239 17.589 1.00 93.38 131 LEU A C 1
ATOM 1055 O O . LEU A 1 131 ? -12.406 7.053 17.464 1.00 93.38 131 LEU A O 1
ATOM 1059 N N . VAL A 1 132 ? -14.508 6.690 1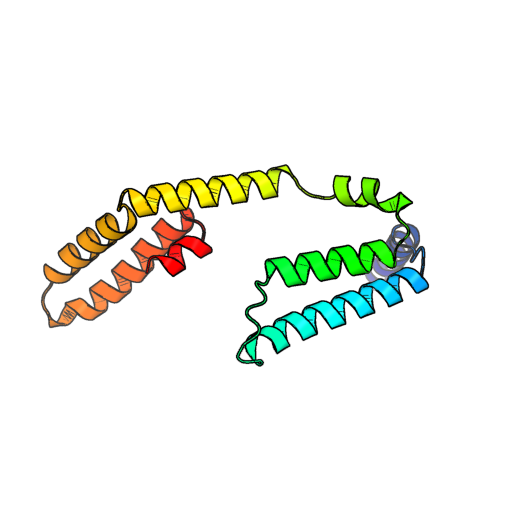6.770 1.00 90.56 132 VAL A N 1
ATOM 1060 C CA . VAL A 1 132 ? -14.115 5.819 15.656 1.00 90.56 132 VAL A CA 1
ATOM 1061 C C . VAL A 1 132 ? -13.200 6.573 14.697 1.00 90.56 132 VAL A C 1
ATOM 1063 O O . VAL A 1 132 ? -12.152 6.040 14.352 1.00 90.56 132 VAL A O 1
ATOM 1066 N N . LEU A 1 133 ? -13.505 7.823 14.328 1.00 91.25 133 LEU A N 1
ATOM 1067 C CA . LEU A 1 133 ? -12.629 8.616 13.457 1.00 91.25 133 LEU A CA 1
ATOM 1068 C C . LEU A 1 133 ? -11.231 8.818 14.053 1.00 91.25 133 LEU A C 1
ATOM 1070 O O . LEU A 1 133 ? -10.234 8.550 13.384 1.00 91.25 133 LEU A O 1
ATOM 1074 N N . TRP A 1 134 ? -11.142 9.284 15.300 1.00 92.44 134 TRP A N 1
ATOM 1075 C CA . TRP A 1 134 ? -9.855 9.634 15.905 1.00 92.44 134 TRP A CA 1
ATOM 1076 C C . TRP A 1 134 ? -9.032 8.418 16.319 1.00 92.44 134 TRP A C 1
ATOM 1078 O O . TRP A 1 134 ? -7.829 8.389 16.064 1.00 92.44 134 TRP A O 1
ATOM 1088 N N . VAL A 1 135 ? -9.660 7.403 16.915 1.00 89.69 135 VAL A N 1
ATOM 1089 C CA . VAL A 1 135 ? -8.978 6.153 17.274 1.00 89.69 135 VAL A CA 1
ATOM 1090 C C . VAL A 1 135 ? -8.478 5.460 16.011 1.00 89.69 135 VAL A C 1
ATOM 1092 O O . VAL A 1 135 ? -7.327 5.031 15.986 1.00 89.69 135 VAL A O 1
ATOM 1095 N N . SER A 1 136 ? -9.279 5.434 14.939 1.00 85.56 136 SER A N 1
ATOM 1096 C CA . SER A 1 136 ? -8.846 4.855 13.664 1.00 85.56 136 SER A CA 1
ATOM 1097 C C . SER A 1 136 ? -7.714 5.637 13.020 1.00 85.56 136 SER A C 1
ATOM 1099 O O . SER A 1 136 ? -6.760 5.030 12.553 1.00 85.56 136 SER A O 1
ATOM 1101 N N . ALA A 1 137 ? -7.771 6.972 13.028 1.00 86.62 137 ALA A N 1
ATOM 1102 C CA . ALA A 1 137 ? -6.705 7.802 12.470 1.00 86.62 137 ALA A CA 1
ATOM 1103 C C . ALA A 1 137 ? -5.369 7.595 13.202 1.00 86.62 137 ALA A C 1
ATOM 1105 O O . ALA A 1 137 ? -4.320 7.506 12.566 1.00 86.62 137 ALA A O 1
ATOM 1106 N N . ILE A 1 138 ? -5.403 7.484 14.534 1.00 86.81 138 ILE A N 1
ATOM 1107 C CA . ILE A 1 138 ? -4.203 7.207 15.329 1.00 86.81 138 ILE A CA 1
ATOM 1108 C C . ILE A 1 138 ? -3.718 5.782 15.061 1.00 86.81 138 ILE A C 1
ATOM 1110 O O . ILE A 1 138 ? -2.542 5.596 14.763 1.00 86.81 138 ILE A O 1
ATOM 1114 N N . ALA A 1 139 ? -4.600 4.784 15.112 1.00 82.44 139 ALA A N 1
ATOM 1115 C CA . ALA A 1 139 ? -4.234 3.392 14.869 1.00 82.44 139 ALA A CA 1
ATOM 1116 C C . ALA A 1 139 ? -3.631 3.192 13.465 1.00 82.44 139 ALA A C 1
ATOM 1118 O O . ALA A 1 139 ? -2.551 2.621 13.354 1.00 82.44 139 ALA A O 1
ATOM 1119 N N . SER A 1 140 ? -4.243 3.766 12.425 1.00 80.19 140 SER A N 1
ATOM 1120 C CA . SER A 1 140 ? -3.770 3.775 11.028 1.00 80.19 140 SER A CA 1
ATOM 1121 C C . SER A 1 140 ? -2.413 4.476 10.830 1.00 80.19 140 SER A C 1
ATOM 1123 O O . SER A 1 140 ? -1.700 4.198 9.873 1.00 80.19 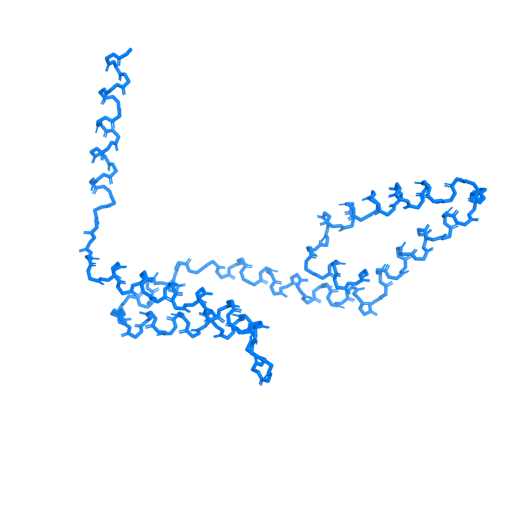140 SER A O 1
ATOM 1125 N N . SER A 1 141 ? -1.993 5.364 11.739 1.00 79.81 141 SER A N 1
ATOM 1126 C CA . SER A 1 141 ? -0.652 5.968 11.655 1.00 79.81 141 SER A CA 1
ATOM 1127 C C . SER A 1 141 ? 0.481 5.007 12.042 1.00 79.81 141 SER A C 1
ATOM 1129 O O . SER A 1 141 ? 1.621 5.203 11.622 1.00 79.81 141 SER A O 1
ATOM 1131 N N . PHE A 1 142 ? 0.171 3.970 12.827 1.00 73.19 142 PHE A N 1
ATOM 1132 C CA . PHE A 1 142 ? 1.119 2.930 13.245 1.00 73.19 142 PHE A CA 1
ATOM 1133 C C . PHE A 1 142 ? 0.891 1.604 12.514 1.00 73.19 142 PHE A C 1
ATOM 1135 O O . PHE A 1 142 ? 1.823 0.816 12.364 1.00 73.19 142 PHE A O 1
ATOM 1142 N N . ILE A 1 143 ? -0.347 1.359 12.088 1.00 72.94 143 ILE A N 1
ATOM 1143 C CA . ILE A 1 143 ? -0.806 0.149 11.420 1.00 72.94 143 ILE A CA 1
ATOM 1144 C C . ILE A 1 143 ? -1.037 0.460 9.946 1.00 72.94 143 ILE A C 1
ATOM 1146 O O . ILE A 1 143 ? -1.779 1.377 9.610 1.00 72.94 143 ILE A O 1
ATOM 1150 N N . ASP A 1 144 ? -0.456 -0.352 9.068 1.00 70.62 144 ASP A N 1
ATOM 1151 C CA . ASP A 1 144 ? -0.637 -0.204 7.629 1.00 70.62 144 ASP A CA 1
ATOM 1152 C C . ASP A 1 144 ? -2.127 -0.292 7.235 1.00 70.62 144 ASP A C 1
ATOM 1154 O O . ASP A 1 144 ? -2.904 -1.072 7.795 1.00 70.62 144 ASP A O 1
ATOM 1158 N N . ASN A 1 145 ? -2.543 0.496 6.244 1.00 65.06 145 ASN A N 1
ATOM 1159 C CA . ASN A 1 145 ? -3.966 0.663 5.917 1.00 65.06 145 ASN A CA 1
ATOM 1160 C C . ASN A 1 145 ? -4.662 -0.623 5.442 1.00 65.06 145 ASN A C 1
ATOM 1162 O O . ASN A 1 145 ? -5.872 -0.751 5.620 1.00 65.06 145 ASN A O 1
ATOM 1166 N N . ILE A 1 146 ? -3.921 -1.564 4.845 1.00 61.53 146 ILE A N 1
ATOM 1167 C CA . ILE A 1 146 ? -4.459 -2.825 4.308 1.00 61.53 146 ILE A CA 1
ATOM 1168 C C . ILE A 1 146 ? -4.935 -3.759 5.438 1.00 61.53 146 ILE A C 1
ATOM 1170 O O . ILE A 1 146 ? -6.105 -4.133 5.430 1.00 61.53 146 ILE A O 1
ATOM 1174 N N . PRO A 1 147 ? -4.105 -4.120 6.435 1.00 53.12 147 PRO A N 1
ATOM 1175 C CA . PRO A 1 147 ? -4.576 -4.918 7.563 1.00 53.12 147 PRO A CA 1
ATOM 1176 C C . PRO A 1 147 ? -5.545 -4.158 8.480 1.00 53.12 147 PRO A C 1
ATOM 1178 O O . PRO A 1 147 ? -6.490 -4.766 8.975 1.00 53.12 147 PRO A O 1
ATOM 1181 N N . PHE A 1 148 ? -5.395 -2.835 8.657 1.00 59.50 148 PHE A N 1
ATOM 1182 C CA . PHE A 1 148 ? -6.348 -2.048 9.455 1.00 59.50 148 PHE A CA 1
ATOM 1183 C C . PHE A 1 148 ? -7.788 -2.160 8.934 1.00 59.50 148 PHE A C 1
ATOM 1185 O O . PHE A 1 148 ? -8.716 -2.339 9.716 1.00 59.50 148 PHE A O 1
ATOM 1192 N N . THR A 1 149 ? -7.974 -2.084 7.610 1.00 56.62 149 THR A N 1
ATOM 1193 C CA . THR A 1 149 ? -9.305 -2.181 6.987 1.00 56.62 149 THR A CA 1
ATOM 1194 C C . THR A 1 149 ? -9.874 -3.594 6.962 1.00 56.62 149 THR A C 1
ATOM 1196 O O . THR A 1 149 ? -11.087 -3.728 6.877 1.00 56.62 149 THR A O 1
ATOM 1199 N N . GLN A 1 150 ? -9.047 -4.641 7.042 1.00 52.16 150 GLN A N 1
ATOM 1200 C CA . GLN A 1 150 ? -9.545 -6.019 7.151 1.00 52.16 150 GLN A CA 1
ATOM 1201 C C . GLN A 1 150 ? -10.010 -6.379 8.567 1.00 52.16 150 GLN A C 1
ATOM 1203 O O . GLN A 1 150 ? -10.849 -7.262 8.719 1.00 52.16 150 GLN A O 1
ATOM 1208 N N . ALA A 1 151 ? -9.470 -5.713 9.591 1.00 52.34 151 ALA A N 1
ATOM 1209 C CA . ALA A 1 151 ? -9.808 -5.961 10.991 1.00 52.34 151 ALA A CA 1
ATOM 1210 C C . ALA A 1 151 ? -11.060 -5.204 11.486 1.00 52.34 151 ALA A C 1
ATOM 1212 O O . ALA A 1 151 ? -11.530 -5.489 12.588 1.00 52.34 151 ALA A O 1
ATOM 1213 N N . MET A 1 152 ? -11.560 -4.221 10.724 1.00 51.50 152 MET A N 1
ATOM 1214 C CA . MET A 1 152 ? -12.717 -3.379 11.081 1.00 51.50 152 MET A CA 1
ATOM 1215 C C . MET A 1 152 ? -14.030 -3.831 10.450 1.00 51.50 152 MET A C 1
ATOM 1217 O O . MET A 1 152 ? -14.015 -4.273 9.282 1.00 51.50 152 MET A O 1
#

pLDDT: mean 82.65, std 10.51, range [51.5, 94.44]